Protein AF-A0A7K2M832-F1 (afdb_monomer)

Mean predicted aligned error: 1.89 Å

Sequence (77 aa):
DPAWQVRAGAATALSAVTADTAVPALAKALADPNADVRKAAVLALARHTAAPPARAALATATTDPDADVRAYALRAL

Radius of gyration: 10.81 Å; Cα contacts (8 Å, |Δi|>4): 110; chains: 1; bounding box: 28×24×28 Å

pLDDT: mean 97.62, std 2.14, range [85.5, 98.81]

Foldseek 3Di:
DPDLVVLLVVLLVLLPPDCVPNLVSLLVQCPDPDVSSVLSSLVSLLSVVVDPSSLVSLVVQCPPPDPSSNVSSVVSD

Secondary structure (DSSP, 8-state):
---HHHHHHHHHHGGGS-HHHHHHHHHHHTT-SSHHHHHHHHHHHTT-TTSHHHHHHHHHHTT-SSHHHHHHHHHH-

Nearest PDB structures (foldseek):
  8aw4-assembly1_B  TM=8.949E-01  e=1.265E-03  synthetic construct
  5dcq-assembly3_A  TM=9.095E-01  e=2.221E-03  synthetic construct
  4r11-assembly2_C  TM=7.009E-01  e=1.692E-01  Caenorhabditis elegans
  7mc4-assembly1_A  TM=8.594E-01  e=4.406E-01  Synechococcus sp. A15-62
  2i91-assembly1_A  TM=5.279E-01  e=1.607E+00  Xenopus laevis

Solvent-accessible surface area (backbone atoms only — not comparable to full-atom values): 4049 Å² total; per-residue (Å²): 120,92,51,58,68,59,49,17,51,52,29,44,58,36,42,83,44,61,55,89,68,24,41,65,57,30,50,56,32,59,70,44,93,48,64,64,28,23,34,27,11,44,61,20,36,53,68,32,51,90,40,66,69,25,45,57,45,34,59,63,33,50,72,42,92,48,68,66,38,16,52,54,19,60,73,54,109

Structure (mmCIF, N/CA/C/O backbone):
data_AF-A0A7K2M832-F1
#
_entry.id   AF-A0A7K2M832-F1
#
loop_
_atom_site.group_PDB
_atom_site.id
_atom_site.type_symbol
_atom_site.label_atom_id
_atom_site.label_alt_id
_atom_site.label_comp_id
_atom_site.label_asym_id
_atom_site.label_entity_id
_atom_site.label_seq_id
_atom_site.pdbx_PDB_ins_code
_atom_site.Cartn_x
_atom_site.Cartn_y
_atom_site.Cartn_z
_atom_site.occupancy
_atom_site.B_iso_or_equiv
_atom_site.auth_seq_id
_atom_site.auth_comp_id
_atom_site.auth_asym_id
_atom_site.auth_atom_id
_atom_site.pdbx_PDB_model_num
ATOM 1 N N . ASP A 1 1 ? -1.362 -12.700 -9.455 1.00 85.50 1 ASP A N 1
ATOM 2 C CA . ASP A 1 1 ? -1.370 -12.308 -10.873 1.00 85.50 1 ASP A CA 1
ATOM 3 C C . ASP A 1 1 ? 0.061 -12.051 -11.340 1.00 85.50 1 ASP A C 1
ATOM 5 O O . ASP A 1 1 ? 0.784 -11.395 -10.589 1.00 85.50 1 ASP A O 1
ATOM 9 N N . PRO A 1 2 ? 0.510 -12.593 -12.484 1.00 87.44 2 PRO A N 1
ATOM 10 C CA . PRO A 1 2 ? 1.864 -12.358 -12.991 1.00 87.44 2 PRO A CA 1
ATOM 11 C C . PRO A 1 2 ? 2.111 -10.898 -13.413 1.00 87.44 2 PRO A C 1
ATOM 13 O O . PRO A 1 2 ? 3.228 -10.407 -13.241 1.00 87.44 2 PRO A O 1
ATOM 16 N N . ALA A 1 3 ? 1.092 -10.175 -13.889 1.00 96.62 3 ALA A N 1
ATOM 17 C CA . ALA A 1 3 ? 1.225 -8.785 -14.303 1.00 96.62 3 ALA A CA 1
ATOM 18 C C . ALA A 1 3 ? 1.285 -7.866 -13.077 1.00 96.62 3 ALA A C 1
ATOM 20 O O . ALA A 1 3 ? 0.349 -7.778 -12.278 1.00 96.62 3 ALA A O 1
ATOM 21 N N . TRP A 1 4 ? 2.400 -7.152 -12.923 1.00 97.69 4 TRP A N 1
ATOM 22 C CA . TRP A 1 4 ? 2.582 -6.231 -11.802 1.00 97.69 4 TRP A CA 1
ATOM 23 C C . TRP A 1 4 ? 1.565 -5.083 -11.846 1.00 97.69 4 TRP A C 1
ATOM 25 O O . TRP A 1 4 ? 1.104 -4.647 -10.799 1.00 97.69 4 TRP A O 1
ATOM 35 N N . GLN A 1 5 ? 1.127 -4.668 -13.038 1.00 98.31 5 GLN A N 1
ATOM 36 C CA . GLN A 1 5 ? 0.112 -3.632 -13.228 1.00 98.31 5 GLN A CA 1
ATOM 37 C C . GLN A 1 5 ? -1.230 -4.035 -12.610 1.00 98.31 5 GLN A C 1
ATOM 39 O O . GLN A 1 5 ? -1.888 -3.220 -11.968 1.00 98.31 5 GLN A O 1
ATOM 44 N N . VAL A 1 6 ? -1.620 -5.307 -12.758 1.00 98.25 6 VAL A N 1
ATOM 45 C CA . VAL A 1 6 ? -2.854 -5.841 -12.164 1.00 98.25 6 VAL A CA 1
ATOM 46 C C . VAL A 1 6 ? -2.735 -5.864 -10.643 1.00 98.25 6 VAL A C 1
ATOM 48 O O . VAL A 1 6 ? -3.663 -5.462 -9.946 1.00 98.25 6 VAL A O 1
ATOM 51 N N . ARG A 1 7 ? -1.578 -6.276 -10.107 1.00 98.31 7 ARG A N 1
ATOM 52 C CA . ARG A 1 7 ? -1.337 -6.276 -8.655 1.00 98.31 7 ARG A CA 1
ATOM 53 C C . ARG A 1 7 ? -1.315 -4.864 -8.067 1.00 98.31 7 ARG A C 1
ATOM 55 O O . ARG A 1 7 ? -1.911 -4.644 -7.017 1.00 98.31 7 ARG A O 1
ATOM 62 N N . ALA A 1 8 ? -0.690 -3.911 -8.754 1.00 98.44 8 ALA A N 1
ATOM 63 C CA . ALA A 1 8 ? -0.675 -2.507 -8.359 1.00 98.44 8 ALA A CA 1
ATOM 64 C C . ALA A 1 8 ? -2.095 -1.922 -8.378 1.00 98.44 8 ALA A C 1
ATOM 66 O O . ALA A 1 8 ? -2.524 -1.332 -7.390 1.00 98.44 8 ALA A O 1
ATOM 67 N N . GLY A 1 9 ? -2.862 -2.172 -9.445 1.00 98.25 9 GLY A N 1
ATOM 68 C CA . GLY A 1 9 ? -4.266 -1.766 -9.535 1.00 98.25 9 GLY A CA 1
ATOM 69 C C . GLY A 1 9 ? -5.133 -2.370 -8.427 1.00 98.25 9 GLY A C 1
ATOM 70 O O . GLY A 1 9 ? -5.944 -1.665 -7.827 1.00 98.25 9 GLY A O 1
ATOM 71 N N . ALA A 1 10 ? -4.917 -3.645 -8.088 1.00 98.12 10 ALA A N 1
ATOM 72 C CA . ALA A 1 10 ? -5.596 -4.292 -6.968 1.00 98.12 10 ALA A CA 1
ATOM 73 C C . ALA A 1 10 ? -5.249 -3.628 -5.624 1.00 98.12 10 ALA A C 1
ATOM 75 O O . ALA A 1 10 ? -6.151 -3.340 -4.839 1.00 98.12 10 ALA A O 1
ATOM 76 N N . ALA A 1 11 ? -3.972 -3.320 -5.372 1.00 98.25 11 ALA A N 1
ATOM 77 C CA . ALA A 1 11 ? -3.557 -2.589 -4.175 1.00 98.25 11 ALA A CA 1
ATOM 78 C C . ALA A 1 11 ? -4.196 -1.189 -4.114 1.00 98.25 11 ALA A C 1
ATOM 80 O O . ALA A 1 11 ? -4.711 -0.790 -3.072 1.00 98.25 11 ALA A O 1
ATOM 81 N N . THR A 1 12 ? -4.253 -0.466 -5.235 1.00 98.38 12 THR A N 1
ATOM 82 C CA . THR A 1 12 ? -4.939 0.831 -5.309 1.00 98.38 12 THR A CA 1
ATOM 83 C C . THR A 1 12 ? -6.431 0.711 -4.994 1.00 98.38 12 THR A C 1
ATOM 85 O O . THR A 1 12 ? -6.952 1.524 -4.230 1.00 98.38 12 THR A O 1
ATOM 88 N N . ALA A 1 13 ? -7.124 -0.305 -5.511 1.00 98.25 13 ALA A N 1
ATOM 89 C CA . ALA A 1 13 ? -8.554 -0.505 -5.259 1.00 98.25 13 ALA A CA 1
ATOM 90 C C . ALA A 1 13 ? -8.873 -0.738 -3.769 1.00 98.25 13 ALA A C 1
ATOM 92 O O . ALA A 1 13 ? -9.903 -0.280 -3.275 1.00 98.25 13 ALA A O 1
ATOM 93 N N . LEU A 1 14 ? -7.959 -1.368 -3.021 1.00 98.00 14 LEU A N 1
ATOM 94 C CA . LEU A 1 14 ? -8.106 -1.590 -1.575 1.00 98.00 14 LEU A CA 1
ATOM 95 C C . LEU A 1 14 ? -8.069 -0.297 -0.741 1.00 98.00 14 LEU A C 1
ATOM 97 O O . LEU A 1 14 ? -8.425 -0.318 0.437 1.00 98.00 14 LEU A O 1
ATOM 101 N N . SER A 1 15 ? -7.698 0.847 -1.322 1.00 96.81 15 SER A N 1
ATOM 102 C CA . SER A 1 15 ? -7.798 2.145 -0.639 1.00 96.81 15 SER A CA 1
ATOM 103 C C . SER A 1 15 ? -9.237 2.532 -0.270 1.00 96.81 15 SER A C 1
ATOM 105 O O . SER A 1 15 ? -9.439 3.238 0.714 1.00 96.81 15 SER A O 1
ATOM 107 N N . ALA A 1 16 ? -10.228 2.046 -1.026 1.00 97.12 16 ALA A N 1
ATOM 108 C CA . ALA A 1 16 ? -11.652 2.306 -0.805 1.00 97.12 16 ALA A CA 1
ATOM 109 C C . ALA A 1 16 ? -12.355 1.215 0.026 1.00 97.12 16 ALA A C 1
ATOM 111 O O . ALA A 1 16 ? -13.558 1.298 0.271 1.00 97.12 16 ALA A O 1
ATOM 112 N N . VAL A 1 17 ? -11.624 0.180 0.443 1.00 97.38 17 VAL A N 1
ATOM 113 C CA . VAL A 1 17 ? -12.143 -0.944 1.234 1.00 97.38 17 VAL A CA 1
ATOM 114 C C . VAL A 1 17 ? -11.941 -0.666 2.725 1.00 97.38 17 VAL A C 1
ATOM 116 O O . VAL A 1 17 ? -11.045 0.082 3.101 1.00 97.38 17 VAL A O 1
ATOM 119 N N . THR A 1 18 ? -12.762 -1.257 3.596 1.00 96.88 18 THR A N 1
ATOM 120 C CA . THR A 1 18 ? -12.604 -1.122 5.052 1.00 96.88 18 THR A CA 1
ATOM 121 C C . THR A 1 18 ? -11.228 -1.601 5.521 1.00 96.88 18 THR A C 1
ATOM 123 O O . THR A 1 18 ? -10.682 -2.578 5.001 1.00 96.88 18 THR A O 1
ATOM 126 N N . ALA A 1 19 ? -10.675 -0.931 6.536 1.00 96.88 19 ALA A N 1
ATOM 127 C CA . ALA A 1 19 ? -9.323 -1.195 7.027 1.00 96.88 19 ALA A CA 1
ATOM 128 C C . ALA A 1 19 ? -9.107 -2.668 7.428 1.00 96.88 19 ALA A C 1
ATOM 130 O O . ALA A 1 19 ? -8.081 -3.244 7.071 1.00 96.88 19 ALA A O 1
ATOM 131 N N . ASP A 1 20 ? -10.091 -3.302 8.074 1.00 97.38 20 ASP A N 1
ATOM 132 C CA . ASP A 1 20 ? -10.007 -4.702 8.523 1.00 97.38 20 ASP A CA 1
ATOM 133 C C . ASP A 1 20 ? -9.761 -5.688 7.372 1.00 97.38 20 ASP A C 1
ATOM 135 O O . ASP A 1 20 ? -9.083 -6.699 7.545 1.00 97.38 20 ASP A O 1
ATOM 139 N N . THR A 1 21 ? -10.280 -5.383 6.180 1.00 97.25 21 THR A N 1
ATOM 140 C CA . THR A 1 21 ? -10.084 -6.209 4.980 1.00 97.25 21 THR A CA 1
ATOM 141 C C . THR A 1 21 ? -8.880 -5.738 4.165 1.00 97.25 21 THR A C 1
ATOM 143 O O . THR A 1 21 ? 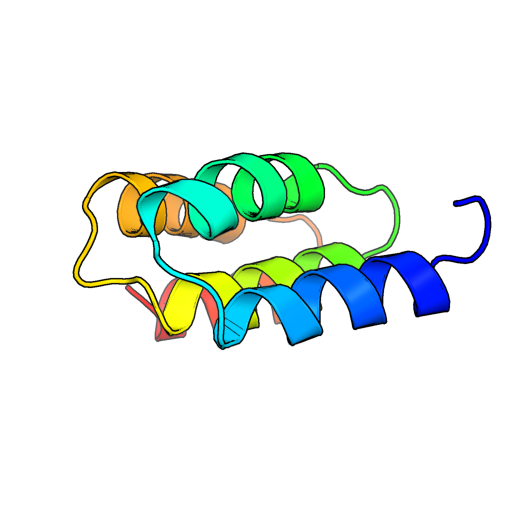-8.105 -6.552 3.662 1.00 97.25 21 THR A O 1
ATOM 146 N N . ALA A 1 22 ? -8.700 -4.422 4.031 1.00 98.19 22 ALA A N 1
ATOM 147 C CA . ALA A 1 22 ? -7.664 -3.836 3.191 1.00 98.19 22 ALA A CA 1
ATOM 148 C C . ALA A 1 22 ? -6.259 -4.025 3.774 1.00 98.19 22 ALA A C 1
ATOM 150 O O . ALA A 1 22 ? -5.342 -4.434 3.064 1.00 98.19 22 ALA A O 1
ATOM 151 N N . VAL A 1 23 ? -6.075 -3.739 5.065 1.00 98.44 23 VAL A N 1
ATOM 152 C CA . VAL A 1 23 ? -4.747 -3.631 5.682 1.00 98.44 23 VAL A CA 1
ATOM 153 C C . VAL A 1 23 ? -3.954 -4.942 5.629 1.00 98.44 23 VAL A C 1
ATOM 155 O O . VAL A 1 23 ? -2.791 -4.876 5.232 1.00 98.44 23 VAL A O 1
ATOM 158 N N . PRO A 1 24 ? -4.517 -6.133 5.924 1.00 98.44 24 PRO A N 1
ATOM 159 C CA . PRO A 1 24 ? -3.765 -7.385 5.807 1.00 98.44 24 PRO A CA 1
ATOM 160 C C . PRO A 1 24 ? -3.278 -7.663 4.377 1.00 98.44 24 PRO A C 1
ATOM 162 O O . PRO A 1 24 ? -2.139 -8.087 4.168 1.00 98.44 24 PRO A O 1
ATOM 165 N N . ALA A 1 25 ? -4.121 -7.393 3.376 1.00 98.25 25 ALA A N 1
ATOM 166 C CA . ALA A 1 25 ? -3.776 -7.595 1.972 1.00 98.25 25 ALA A CA 1
ATOM 167 C C . ALA A 1 25 ? -2.721 -6.586 1.492 1.00 98.25 25 ALA A C 1
ATOM 169 O O . ALA A 1 25 ? -1.766 -6.961 0.810 1.00 98.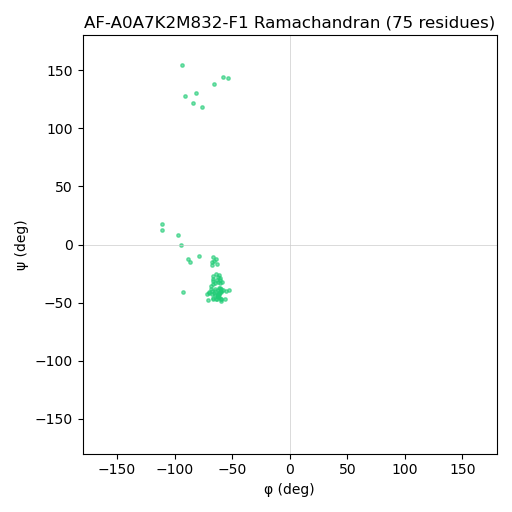25 25 ALA A O 1
ATOM 170 N N . LEU A 1 26 ? -2.852 -5.323 1.895 1.00 98.56 26 LEU A N 1
ATOM 171 C CA . LEU A 1 26 ? -1.892 -4.272 1.576 1.00 98.56 26 LEU A CA 1
ATOM 172 C C . LEU A 1 26 ? -0.539 -4.492 2.262 1.00 98.56 26 LEU A C 1
ATOM 174 O O . LEU A 1 26 ? 0.496 -4.329 1.624 1.00 98.56 26 LEU A O 1
ATOM 178 N N . ALA A 1 27 ? -0.529 -4.934 3.522 1.00 98.38 27 ALA A N 1
ATOM 179 C CA . ALA A 1 27 ? 0.700 -5.285 4.230 1.00 98.38 27 ALA A CA 1
ATOM 180 C C . ALA A 1 27 ? 1.457 -6.416 3.516 1.00 98.38 27 ALA A C 1
ATOM 182 O O . ALA A 1 27 ? 2.676 -6.358 3.387 1.00 98.38 27 ALA A O 1
ATOM 183 N N . LYS A 1 28 ? 0.743 -7.408 2.966 1.00 98.25 28 LYS A N 1
ATOM 184 C CA . LYS A 1 28 ? 1.354 -8.447 2.123 1.00 98.25 28 LYS A CA 1
ATOM 185 C C . LYS A 1 28 ? 1.927 -7.877 0.820 1.00 98.25 28 LYS A C 1
ATOM 187 O O . LYS A 1 28 ? 2.985 -8.319 0.378 1.00 98.25 28 LYS A O 1
ATOM 192 N N . ALA A 1 29 ? 1.255 -6.902 0.208 1.00 98.44 29 ALA A N 1
ATOM 193 C CA . ALA A 1 29 ? 1.715 -6.258 -1.022 1.00 98.44 29 ALA A CA 1
ATOM 194 C C . ALA A 1 29 ? 2.988 -5.407 -0.833 1.00 98.44 29 ALA A C 1
ATOM 196 O O . ALA A 1 29 ? 3.700 -5.173 -1.806 1.00 98.44 29 ALA A O 1
ATOM 197 N N . LEU A 1 30 ? 3.344 -5.024 0.401 1.00 98.50 30 LEU A N 1
ATOM 198 C CA . LEU A 1 30 ? 4.644 -4.405 0.704 1.00 98.50 30 LEU A CA 1
ATOM 199 C C . LEU A 1 30 ? 5.838 -5.347 0.482 1.00 98.50 30 LEU A C 1
ATOM 201 O O . LEU A 1 30 ? 6.967 -4.881 0.428 1.00 98.50 30 LEU A O 1
ATOM 205 N N . ALA A 1 31 ? 5.620 -6.654 0.326 1.00 98.12 31 ALA A N 1
ATOM 206 C CA . ALA A 1 31 ? 6.676 -7.611 -0.008 1.00 98.12 31 ALA A CA 1
ATOM 207 C C . ALA A 1 31 ? 6.754 -7.925 -1.516 1.00 98.12 31 ALA A C 1
ATOM 209 O O . ALA A 1 31 ? 7.458 -8.854 -1.916 1.00 98.12 31 ALA A O 1
ATOM 210 N N . ASP A 1 32 ? 6.012 -7.207 -2.367 1.00 98.56 32 ASP A N 1
ATOM 211 C CA . ASP A 1 32 ? 6.009 -7.477 -3.804 1.00 98.56 32 ASP A CA 1
ATOM 212 C C . ASP A 1 32 ? 7.384 -7.180 -4.434 1.00 98.56 32 ASP A C 1
ATOM 214 O O . ASP A 1 32 ? 7.998 -6.152 -4.125 1.00 98.56 32 ASP A O 1
ATOM 218 N N . PRO A 1 33 ? 7.887 -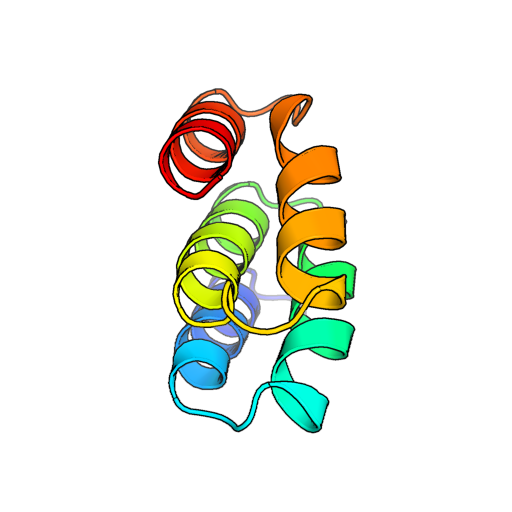8.030 -5.351 1.00 97.88 33 PRO A N 1
ATOM 219 C CA . PRO A 1 33 ? 9.157 -7.771 -6.026 1.00 97.88 33 PRO A CA 1
ATOM 220 C C . PRO A 1 33 ? 9.147 -6.475 -6.850 1.00 97.88 33 PRO A C 1
ATOM 222 O O . PRO A 1 33 ? 10.199 -5.867 -7.047 1.00 97.88 33 PRO A O 1
ATOM 225 N N . ASN A 1 34 ? 7.983 -6.026 -7.327 1.00 98.56 34 ASN A N 1
ATOM 226 C CA . ASN A 1 34 ? 7.864 -4.815 -8.126 1.00 98.56 34 ASN A CA 1
ATOM 227 C C . ASN A 1 34 ? 7.608 -3.578 -7.241 1.00 98.56 34 ASN A C 1
ATOM 229 O O . ASN A 1 34 ? 6.677 -3.551 -6.435 1.00 98.56 34 ASN A O 1
ATOM 233 N N . ALA A 1 35 ? 8.426 -2.537 -7.422 1.00 98.50 35 ALA A N 1
ATOM 234 C CA . ALA A 1 35 ? 8.359 -1.314 -6.623 1.00 98.50 35 ALA A CA 1
ATOM 235 C C . ALA A 1 35 ? 7.049 -0.532 -6.810 1.00 98.50 35 ALA A C 1
ATOM 237 O O . ALA A 1 35 ? 6.543 0.023 -5.838 1.00 98.50 35 ALA A O 1
ATOM 238 N N . ASP A 1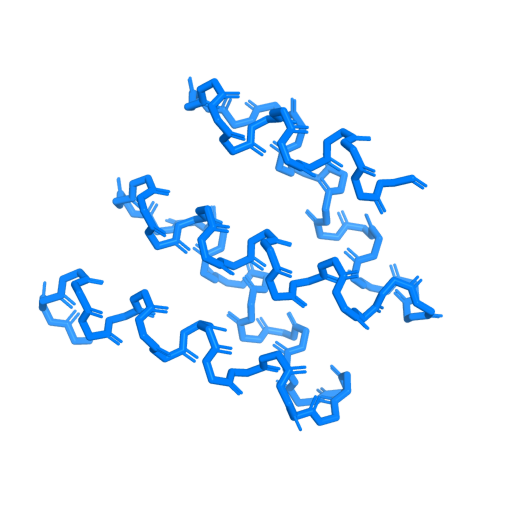 36 ? 6.441 -0.546 -8.001 1.00 98.50 36 ASP A N 1
ATOM 239 C CA . ASP A 1 36 ? 5.162 0.133 -8.244 1.00 98.50 36 ASP A CA 1
ATOM 240 C C . ASP A 1 36 ? 4.012 -0.519 -7.467 1.00 98.50 36 ASP A C 1
ATOM 242 O O . ASP A 1 36 ? 3.125 0.175 -6.967 1.00 98.50 36 ASP A O 1
ATOM 246 N N . VAL A 1 37 ? 4.045 -1.846 -7.291 1.00 98.75 37 VAL A N 1
ATOM 247 C CA . VAL A 1 37 ? 3.078 -2.555 -6.436 1.00 98.75 37 VAL A CA 1
ATOM 248 C C . VAL A 1 37 ? 3.266 -2.160 -4.972 1.00 98.75 37 VAL A C 1
ATOM 250 O O . VAL A 1 37 ? 2.286 -1.835 -4.298 1.00 98.75 37 VAL A O 1
ATOM 253 N N . ARG A 1 38 ? 4.513 -2.123 -4.481 1.00 98.81 38 ARG A N 1
ATOM 254 C CA . ARG A 1 38 ? 4.810 -1.693 -3.103 1.00 98.81 38 ARG A CA 1
ATOM 255 C C . ARG A 1 38 ? 4.408 -0.236 -2.867 1.00 98.81 38 ARG A C 1
ATOM 257 O O . ARG A 1 38 ? 3.770 0.073 -1.864 1.00 98.81 38 ARG A O 1
ATOM 264 N N . LYS A 1 39 ? 4.688 0.648 -3.826 1.00 98.62 39 LYS A N 1
ATOM 265 C CA . LYS A 1 39 ? 4.269 2.057 -3.823 1.00 98.62 39 LYS A CA 1
ATOM 266 C C . LYS A 1 39 ? 2.749 2.190 -3.775 1.00 98.62 39 LYS A C 1
ATOM 268 O O . LYS A 1 39 ? 2.233 2.936 -2.944 1.00 98.62 39 LYS A O 1
ATOM 273 N N . ALA A 1 40 ? 2.021 1.442 -4.606 1.00 98.69 40 ALA A N 1
ATOM 274 C CA . ALA A 1 40 ? 0.560 1.413 -4.572 1.00 98.69 40 ALA A CA 1
ATOM 275 C C . ALA A 1 40 ? 0.033 0.947 -3.204 1.00 98.69 40 ALA A C 1
ATOM 277 O O . ALA A 1 40 ? -0.910 1.539 -2.676 1.00 98.69 40 ALA A O 1
ATOM 278 N N . ALA A 1 41 ? 0.675 -0.057 -2.599 1.00 98.75 41 ALA A N 1
ATOM 279 C CA . ALA A 1 41 ? 0.313 -0.544 -1.275 1.00 98.75 41 ALA A CA 1
ATOM 280 C C . ALA A 1 41 ? 0.539 0.504 -0.175 1.00 98.75 41 ALA A C 1
ATOM 282 O O . ALA A 1 41 ? -0.349 0.714 0.649 1.00 98.75 41 ALA A O 1
ATOM 283 N N . VAL A 1 42 ? 1.670 1.218 -0.195 1.00 98.75 42 VAL A N 1
ATOM 284 C CA . VAL A 1 42 ? 1.949 2.334 0.727 1.00 98.75 42 VAL A CA 1
ATOM 285 C C . VAL A 1 42 ? 0.910 3.445 0.586 1.00 98.75 42 VAL A C 1
ATOM 287 O O . VAL A 1 42 ? 0.338 3.886 1.583 1.00 98.75 42 VAL A O 1
ATOM 290 N N . LEU A 1 43 ? 0.616 3.879 -0.642 1.00 98.62 43 LEU A N 1
ATOM 291 C CA . LEU A 1 43 ? -0.371 4.934 -0.892 1.00 98.62 43 LEU A CA 1
ATOM 292 C C . LEU A 1 43 ? -1.776 4.534 -0.419 1.00 98.62 43 LEU A C 1
ATOM 294 O O . LEU A 1 43 ? -2.502 5.366 0.127 1.00 98.6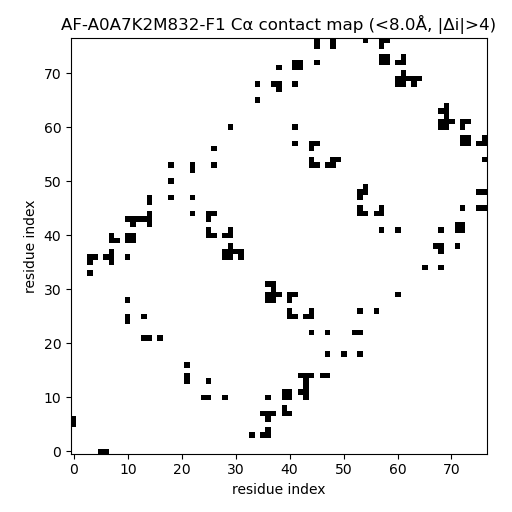2 43 LEU A O 1
ATOM 298 N N . ALA A 1 44 ? -2.153 3.264 -0.580 1.00 98.56 44 ALA A N 1
ATOM 299 C CA . ALA A 1 44 ? -3.420 2.746 -0.079 1.00 98.56 44 ALA A CA 1
ATOM 300 C C . ALA A 1 44 ? -3.433 2.622 1.456 1.00 98.56 44 ALA A C 1
ATOM 302 O O . ALA A 1 44 ? -4.402 3.038 2.088 1.00 98.56 44 ALA A O 1
ATOM 303 N N . LEU A 1 45 ? -2.353 2.138 2.083 1.00 98.50 45 LEU A N 1
ATOM 304 C CA . LEU A 1 45 ? -2.217 2.090 3.548 1.00 98.50 45 LEU A CA 1
ATOM 305 C C . LEU A 1 45 ? -2.284 3.484 4.180 1.00 98.50 45 LEU A C 1
ATOM 307 O O . LEU A 1 45 ? -2.852 3.636 5.260 1.00 98.50 45 LEU A O 1
ATOM 311 N N . ALA A 1 46 ? -1.793 4.516 3.489 1.00 98.19 46 ALA A N 1
ATOM 312 C CA . ALA A 1 46 ? -1.884 5.911 3.922 1.00 98.19 46 ALA A CA 1
ATOM 313 C C . ALA A 1 46 ? -3.330 6.448 4.004 1.00 98.19 4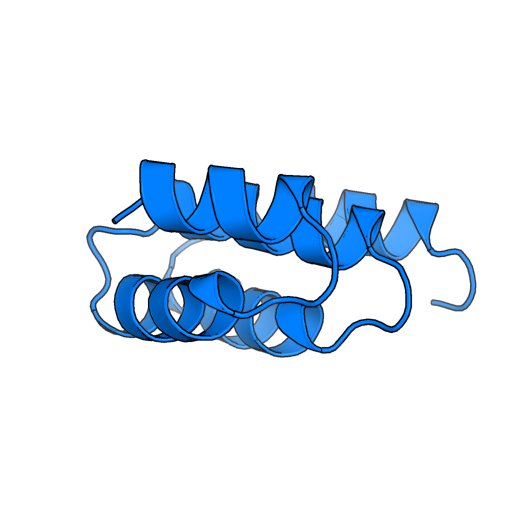6 ALA A C 1
ATOM 315 O O . ALA A 1 46 ? -3.564 7.536 4.535 1.00 98.19 46 ALA A O 1
ATOM 316 N N . ARG A 1 47 ? -4.323 5.729 3.462 1.00 97.81 47 ARG A N 1
ATOM 317 C CA . ARG A 1 47 ? -5.758 6.023 3.651 1.00 97.81 47 ARG A CA 1
ATOM 318 C C . ARG A 1 47 ? -6.336 5.376 4.909 1.00 97.81 47 ARG A C 1
ATOM 320 O O . ARG A 1 47 ? -7.383 5.806 5.376 1.00 97.81 47 ARG A O 1
ATOM 327 N N . HIS A 1 48 ? -5.622 4.414 5.486 1.00 97.56 48 HIS A N 1
ATOM 328 C CA . HIS A 1 48 ? -6.065 3.594 6.614 1.00 97.56 48 HIS A CA 1
ATOM 329 C C . HIS A 1 48 ? -5.298 3.890 7.908 1.00 97.56 48 HIS A C 1
ATOM 331 O O . HIS A 1 48 ? -5.338 3.092 8.836 1.00 97.56 48 HIS A O 1
ATOM 337 N N . THR A 1 49 ? -4.612 5.033 8.012 1.00 96.69 49 THR A N 1
ATOM 338 C CA . THR A 1 49 ? -3.717 5.370 9.143 1.00 96.69 49 THR A CA 1
ATOM 339 C C . THR A 1 49 ? -4.411 5.476 10.501 1.00 96.69 49 THR A C 1
ATOM 341 O O . THR A 1 49 ? -3.741 5.393 11.529 1.00 96.69 49 THR A O 1
ATOM 344 N N . ALA A 1 50 ? -5.741 5.603 10.533 1.00 96.19 50 ALA A N 1
ATOM 345 C CA . ALA A 1 50 ? -6.522 5.493 11.764 1.00 96.19 50 ALA A CA 1
ATOM 346 C C . ALA A 1 50 ? -6.440 4.086 12.392 1.00 96.19 50 ALA A C 1
ATOM 348 O O . ALA A 1 50 ? -6.585 3.949 13.605 1.00 96.19 50 ALA A O 1
ATOM 349 N N . ALA A 1 51 ? -6.176 3.048 11.591 1.00 96.62 51 ALA A N 1
ATOM 350 C CA . ALA A 1 51 ? -5.964 1.689 12.066 1.00 96.62 51 ALA A CA 1
ATOM 351 C C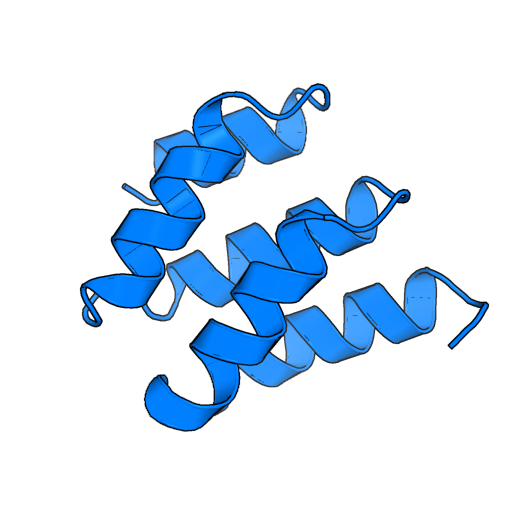 . ALA A 1 51 ? -4.493 1.499 12.498 1.00 96.62 51 ALA A C 1
ATOM 353 O O . ALA A 1 51 ? -3.589 1.627 11.664 1.00 96.62 51 ALA A O 1
ATOM 354 N N . PRO A 1 52 ? -4.212 1.124 13.763 1.00 97.62 52 PRO A N 1
ATOM 355 C CA . PRO A 1 52 ? -2.844 0.867 14.220 1.00 97.62 52 PRO A CA 1
ATOM 356 C C . PRO A 1 52 ? -2.059 -0.138 13.354 1.00 97.62 52 PRO A C 1
ATOM 358 O O . PRO A 1 52 ? -0.888 0.131 13.068 1.00 97.62 52 PRO A O 1
ATOM 361 N N . PRO A 1 53 ? -2.665 -1.235 12.844 1.00 97.88 53 PRO A N 1
ATOM 362 C CA . PRO A 1 53 ? -1.973 -2.150 11.936 1.00 97.88 53 PRO A CA 1
ATOM 363 C C . PRO A 1 53 ? -1.500 -1.494 10.630 1.00 97.88 53 PRO A C 1
ATOM 365 O O . PRO A 1 53 ? -0.463 -1.883 10.098 1.00 97.88 53 PRO A O 1
ATOM 368 N N . ALA A 1 54 ? -2.201 -0.471 10.128 1.00 98.00 54 ALA A N 1
ATOM 369 C CA . ALA A 1 54 ? -1.782 0.244 8.924 1.00 98.00 54 ALA A CA 1
ATOM 370 C C . ALA A 1 54 ? -0.531 1.093 9.181 1.00 98.00 54 ALA A C 1
ATOM 372 O O . ALA A 1 54 ? 0.385 1.098 8.362 1.00 98.00 54 ALA A O 1
ATOM 373 N N . ARG A 1 55 ? -0.452 1.764 10.340 1.00 98.06 55 ARG A N 1
ATOM 374 C CA . ARG A 1 55 ? 0.749 2.520 10.738 1.00 98.06 55 ARG A CA 1
ATOM 375 C C . ARG A 1 55 ? 1.942 1.590 10.953 1.00 98.06 55 ARG A C 1
ATOM 377 O O . ARG A 1 55 ? 3.041 1.911 10.517 1.00 98.06 55 ARG A O 1
ATOM 384 N N . ALA A 1 56 ? 1.719 0.420 11.555 1.00 98.12 56 ALA A N 1
ATOM 385 C CA . ALA A 1 56 ? 2.758 -0.597 11.706 1.00 98.12 56 ALA A CA 1
ATOM 386 C C . ALA A 1 56 ? 3.282 -1.081 10.342 1.00 98.12 56 ALA A C 1
ATOM 388 O O . ALA A 1 56 ? 4.491 -1.133 10.137 1.00 98.12 56 ALA A O 1
ATOM 389 N N . ALA A 1 57 ? 2.390 -1.354 9.384 1.00 97.94 57 ALA A N 1
ATOM 390 C CA . ALA A 1 57 ? 2.780 -1.718 8.024 1.00 97.94 57 ALA A CA 1
ATOM 391 C C . ALA A 1 57 ? 3.565 -0.591 7.326 1.00 97.94 57 ALA A C 1
ATOM 393 O O . ALA A 1 57 ? 4.630 -0.841 6.764 1.00 97.94 57 ALA A O 1
ATOM 394 N N . LEU A 1 58 ? 3.106 0.661 7.423 1.00 98.38 58 LEU A N 1
ATOM 395 C CA . LEU A 1 58 ? 3.805 1.822 6.856 1.00 98.38 58 LEU A CA 1
ATOM 396 C C . LEU A 1 58 ? 5.200 2.018 7.458 1.00 98.38 58 LEU A C 1
ATOM 398 O O . LEU A 1 58 ? 6.133 2.324 6.722 1.00 98.38 58 LEU A O 1
ATOM 402 N N . ALA A 1 59 ? 5.372 1.775 8.760 1.00 98.38 59 ALA A N 1
ATOM 403 C CA . ALA A 1 59 ? 6.680 1.847 9.408 1.00 98.38 59 ALA A CA 1
ATOM 404 C C . ALA A 1 59 ? 7.698 0.896 8.760 1.00 98.38 59 ALA A C 1
ATOM 406 O O . ALA A 1 59 ? 8.843 1.291 8.546 1.00 98.38 59 ALA A O 1
ATOM 407 N N . THR A 1 60 ? 7.284 -0.312 8.360 1.00 97.38 60 THR A N 1
ATOM 408 C CA . THR A 1 60 ? 8.175 -1.261 7.664 1.00 97.38 60 THR A CA 1
ATOM 409 C C . THR A 1 60 ? 8.603 -0.782 6.275 1.00 97.38 60 THR A C 1
ATOM 411 O O . THR A 1 60 ? 9.714 -1.070 5.846 1.00 97.38 60 THR A O 1
ATOM 414 N N . ALA A 1 61 ? 7.766 0.004 5.592 1.00 98.19 61 ALA A N 1
ATOM 415 C CA . ALA A 1 61 ? 8.060 0.528 4.258 1.00 98.19 61 ALA A CA 1
ATOM 416 C C . ALA A 1 61 ? 9.017 1.736 4.272 1.00 98.19 61 ALA A C 1
ATOM 418 O O . ALA A 1 61 ? 9.530 2.136 3.227 1.00 98.19 61 ALA A O 1
ATOM 419 N N . THR A 1 62 ? 9.314 2.313 5.443 1.00 98.38 62 THR A N 1
ATOM 420 C CA . THR A 1 62 ? 10.270 3.433 5.564 1.00 98.38 62 THR A CA 1
ATOM 421 C C . THR A 1 62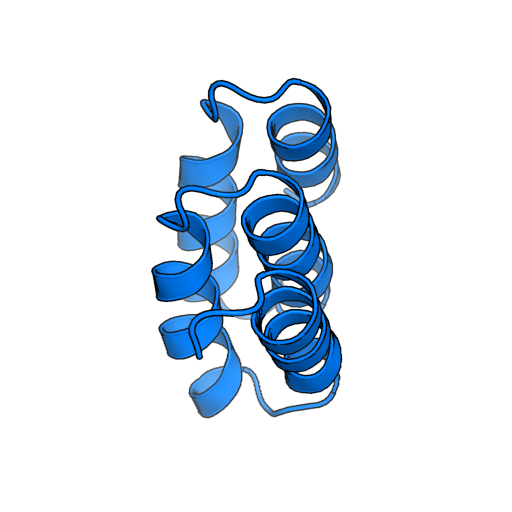 ? 11.717 3.039 5.259 1.00 98.38 62 THR A C 1
ATOM 423 O O . THR A 1 62 ? 12.547 3.910 5.007 1.00 98.38 62 THR A O 1
ATOM 426 N N . THR A 1 63 ? 12.016 1.738 5.233 1.00 97.69 63 THR A N 1
ATOM 427 C CA . THR A 1 63 ? 13.331 1.171 4.905 1.00 97.69 63 THR A CA 1
ATOM 428 C C . THR A 1 63 ? 13.343 0.414 3.574 1.00 97.69 63 THR A C 1
ATOM 430 O O . THR A 1 63 ? 14.318 -0.275 3.278 1.00 97.69 63 THR A O 1
ATOM 433 N N . ASP A 1 64 ? 12.292 0.548 2.756 1.00 98.62 64 ASP A N 1
ATOM 434 C CA . ASP A 1 64 ? 12.204 -0.088 1.436 1.00 98.62 64 ASP A CA 1
ATOM 435 C C . ASP A 1 64 ? 13.428 0.252 0.562 1.00 98.62 64 ASP A C 1
ATOM 437 O O . ASP A 1 64 ? 13.921 1.378 0.624 1.00 98.62 64 ASP A O 1
ATOM 441 N N . PRO A 1 65 ? 13.956 -0.661 -0.271 1.00 98.00 65 PRO A N 1
ATOM 442 C CA . PRO A 1 65 ? 15.062 -0.334 -1.175 1.00 98.00 65 PRO A CA 1
ATOM 443 C C . PRO A 1 65 ? 14.721 0.780 -2.180 1.00 98.00 65 PRO A C 1
ATOM 445 O O . PRO A 1 65 ? 15.606 1.544 -2.574 1.00 98.00 65 PRO A O 1
ATOM 448 N N . ASP A 1 66 ? 13.452 0.921 -2.560 1.00 98.62 66 ASP A N 1
ATOM 449 C CA . ASP A 1 66 ? 12.990 1.942 -3.491 1.00 98.62 66 ASP A CA 1
ATOM 450 C C . ASP A 1 66 ? 12.777 3.301 -2.797 1.00 98.62 66 ASP A C 1
ATOM 452 O O . ASP A 1 66 ? 12.142 3.406 -1.745 1.00 98.62 66 ASP A O 1
ATOM 456 N N . ALA A 1 67 ? 13.338 4.365 -3.377 1.00 98.38 67 ALA A N 1
ATOM 457 C CA . ALA A 1 67 ? 13.327 5.695 -2.770 1.00 98.38 67 ALA A CA 1
ATOM 458 C C . ALA A 1 67 ? 11.928 6.323 -2.707 1.00 98.38 67 ALA A C 1
ATOM 460 O O . ALA A 1 67 ? 11.612 6.990 -1.718 1.00 98.38 67 ALA A O 1
ATOM 461 N N . ASP A 1 68 ? 11.092 6.084 -3.719 1.00 98.06 68 ASP A N 1
ATOM 462 C CA . ASP A 1 68 ? 9.719 6.579 -3.749 1.00 98.06 68 ASP A CA 1
ATOM 463 C C . ASP A 1 68 ? 8.904 5.901 -2.649 1.00 98.06 68 ASP A C 1
ATOM 465 O O . ASP A 1 68 ? 8.225 6.579 -1.876 1.00 98.06 68 ASP A O 1
ATOM 469 N N . VAL A 1 69 ? 9.008 4.574 -2.528 1.00 98.62 69 VAL A N 1
ATOM 470 C CA . VAL A 1 69 ? 8.298 3.807 -1.492 1.00 98.62 69 VAL A CA 1
ATOM 471 C C . VAL A 1 69 ? 8.642 4.331 -0.094 1.00 98.62 69 VAL A C 1
ATOM 473 O O . VAL A 1 69 ? 7.726 4.634 0.678 1.00 98.62 69 VAL A O 1
ATOM 476 N N . ARG A 1 70 ? 9.933 4.544 0.206 1.00 98.56 70 ARG A N 1
ATOM 477 C CA . ARG A 1 70 ? 10.359 5.143 1.486 1.00 98.56 70 ARG A CA 1
ATOM 478 C C . ARG A 1 70 ? 9.779 6.535 1.695 1.00 98.56 70 ARG A C 1
ATOM 480 O O . ARG A 1 70 ? 9.270 6.830 2.775 1.00 98.56 70 ARG A O 1
ATOM 487 N N . ALA A 1 71 ? 9.858 7.396 0.680 1.00 98.50 71 ALA A N 1
ATOM 488 C CA . ALA A 1 71 ? 9.387 8.773 0.772 1.00 98.50 71 ALA A CA 1
ATOM 489 C C . ALA A 1 71 ? 7.877 8.843 1.044 1.00 98.50 71 ALA A C 1
ATOM 491 O O . ALA A 1 71 ? 7.438 9.615 1.899 1.00 98.50 71 ALA A O 1
ATOM 492 N N . TYR A 1 72 ? 7.077 8.011 0.371 1.00 98.31 72 TYR A N 1
ATOM 493 C CA . TYR A 1 72 ? 5.637 7.947 0.617 1.00 98.31 72 TYR A CA 1
ATOM 494 C C . TYR A 1 72 ? 5.304 7.365 1.990 1.00 98.31 72 TYR A C 1
ATOM 496 O O . TYR A 1 72 ? 4.397 7.875 2.645 1.00 98.31 72 TYR A O 1
ATOM 504 N N . ALA A 1 73 ? 6.043 6.351 2.446 1.00 98.06 73 ALA A N 1
ATOM 505 C CA . ALA A 1 73 ? 5.842 5.762 3.764 1.00 98.06 73 ALA A CA 1
ATOM 506 C C . ALA A 1 73 ? 6.130 6.776 4.880 1.00 98.06 73 ALA A C 1
ATOM 508 O O . ALA A 1 73 ? 5.299 6.964 5.766 1.00 98.06 73 ALA A O 1
ATOM 509 N N . LEU A 1 74 ? 7.255 7.495 4.791 1.00 97.88 74 LEU A N 1
ATOM 510 C CA . LEU A 1 74 ? 7.625 8.551 5.738 1.00 97.88 74 LEU A CA 1
ATOM 511 C C . LEU A 1 74 ? 6.616 9.703 5.746 1.00 97.88 74 LEU A C 1
ATOM 513 O O . LEU A 1 74 ? 6.295 10.225 6.806 1.00 97.88 74 LEU A O 1
ATOM 517 N N . ARG A 1 75 ? 6.086 10.086 4.579 1.00 97.44 75 ARG A N 1
ATOM 518 C CA . ARG A 1 75 ? 5.055 11.129 4.471 1.00 97.44 75 ARG A CA 1
ATOM 519 C C . ARG A 1 75 ? 3.720 10.724 5.108 1.00 97.44 75 ARG A C 1
ATOM 521 O O . ARG A 1 75 ? 2.932 11.599 5.460 1.00 97.44 75 ARG A O 1
ATOM 528 N N . ALA A 1 76 ? 3.424 9.429 5.164 1.00 95.50 76 ALA A N 1
ATOM 529 C CA . ALA A 1 76 ? 2.140 8.907 5.620 1.00 95.50 76 ALA A CA 1
ATOM 530 C C . ALA A 1 76 ? 2.060 8.660 7.138 1.00 95.50 76 ALA A C 1
ATOM 532 O O . ALA A 1 76 ? 0.960 8.411 7.638 1.00 95.50 76 ALA A O 1
ATOM 533 N N . LEU A 1 77 ? 3.191 8.684 7.850 1.00 90.12 77 LEU A N 1
ATOM 534 C CA . LEU A 1 77 ? 3.281 8.431 9.295 1.00 90.12 77 LEU A CA 1
ATOM 535 C C . LEU A 1 77 ? 3.076 9.692 10.135 1.00 90.12 77 LEU A C 1
ATOM 537 O O . LEU A 1 7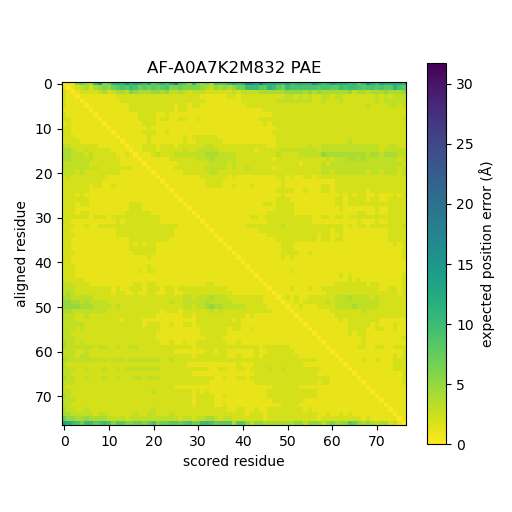7 ? 2.399 9.543 11.190 1.00 90.12 77 LEU A O 1
#